Protein AF-A0A836RD27-F1 (afdb_monomer_lite)

Secondary structure (DSSP, 8-state):
----THHHHHHHHHHHHHHHHHHHHHHHHHTSTTSSSSS-EE----GGGGGGSBTTBEETT-------SSTTSSHHHHHHHHHHHH--SS--EEEE-PBPPPPTT--S------B---HHHHHHTT--GGGEEEE--SSHHHHHHHHHHHHHS--

Structure (mmCIF, N/CA/C/O backbone):
data_AF-A0A836RD27-F1
#
_entry.id   AF-A0A836RD27-F1
#
loop_
_atom_site.group_PDB
_atom_site.id
_atom_site.type_symbol
_atom_site.label_atom_id
_atom_site.label_alt_id
_atom_site.label_comp_id
_atom_site.label_asym_id
_atom_site.label_entity_id
_atom_site.label_seq_id
_atom_site.pdbx_PDB_ins_code
_atom_site.Cartn_x
_atom_site.Cartn_y
_atom_site.Cartn_z
_atom_site.occupancy
_atom_site.B_iso_or_equiv
_atom_site.auth_seq_id
_atom_site.auth_comp_id
_atom_site.auth_asym_id
_atom_site.auth_atom_id
_atom_site.pdbx_PDB_model_num
ATOM 1 N N . MET A 1 1 ? -40.207 34.702 -31.997 1.00 40.25 1 MET A N 1
ATOM 2 C CA . MET A 1 1 ? -40.195 34.674 -30.519 1.00 40.25 1 MET A CA 1
ATOM 3 C C . MET A 1 1 ? -39.178 33.613 -30.112 1.00 40.25 1 MET A C 1
ATOM 5 O O . MET A 1 1 ? -39.460 32.433 -30.258 1.00 40.25 1 MET A O 1
ATOM 9 N N . MET A 1 2 ? -37.939 34.019 -29.819 1.00 39.25 2 MET A N 1
ATOM 10 C CA . MET A 1 2 ? -36.807 33.100 -29.624 1.00 39.25 2 MET A CA 1
ATOM 11 C C . MET A 1 2 ? -36.750 32.606 -28.175 1.00 39.25 2 MET A C 1
ATOM 13 O O . MET A 1 2 ? -36.787 33.413 -27.249 1.00 39.25 2 MET A O 1
ATOM 17 N N . ALA A 1 3 ? -36.677 31.286 -27.989 1.00 47.50 3 ALA A N 1
ATOM 18 C CA . ALA A 1 3 ? -36.501 30.654 -26.686 1.00 47.50 3 ALA A CA 1
ATOM 19 C C . ALA A 1 3 ? -35.093 30.948 -26.143 1.00 47.50 3 ALA A C 1
ATOM 21 O O . ALA A 1 3 ? -34.098 30.797 -26.849 1.00 47.50 3 ALA A O 1
ATOM 22 N N . ASN A 1 4 ? -35.026 31.403 -24.893 1.00 40.78 4 ASN A N 1
ATOM 23 C CA . ASN A 1 4 ? -33.815 31.884 -24.238 1.00 40.78 4 ASN A CA 1
ATOM 24 C C . ASN A 1 4 ? -32.916 30.699 -23.794 1.00 40.78 4 ASN A C 1
ATOM 26 O O . ASN A 1 4 ? -33.314 29.949 -22.899 1.00 40.78 4 ASN A O 1
ATOM 30 N N . PRO A 1 5 ? -31.700 30.521 -24.352 1.00 46.66 5 PRO A N 1
ATOM 31 C CA . PRO A 1 5 ? -30.814 29.389 -24.041 1.00 46.66 5 PRO A CA 1
ATOM 32 C C . PRO A 1 5 ? -30.236 29.408 -22.611 1.00 46.66 5 PRO A C 1
ATOM 34 O O . PRO A 1 5 ? -29.607 28.442 -22.178 1.00 46.66 5 PRO A O 1
ATOM 37 N N . LEU A 1 6 ? -30.470 30.475 -21.839 1.00 42.69 6 LEU A N 1
ATOM 38 C CA . LEU A 1 6 ? -29.967 30.621 -20.470 1.00 42.69 6 LEU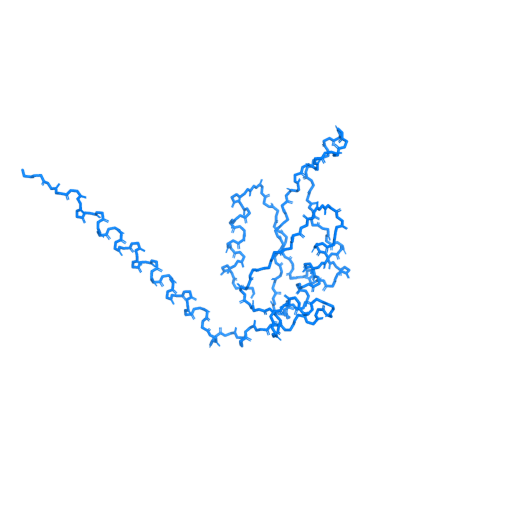 A CA 1
ATOM 39 C C . LEU A 1 6 ? -30.770 29.836 -19.415 1.00 42.69 6 LEU A C 1
ATOM 41 O O . LEU A 1 6 ? -30.236 29.549 -18.344 1.00 42.69 6 LEU A O 1
ATOM 45 N N . GLN A 1 7 ? -32.011 29.424 -19.703 1.00 49.81 7 GLN A N 1
ATOM 46 C CA . GLN A 1 7 ? -32.835 28.673 -18.738 1.00 49.81 7 GLN A CA 1
ATOM 47 C C . GLN A 1 7 ? -32.435 27.190 -18.616 1.00 49.81 7 GLN A C 1
ATOM 49 O O . GLN A 1 7 ? -32.529 26.614 -17.532 1.00 49.81 7 GLN A O 1
ATOM 54 N N . HIS A 1 8 ? -31.904 26.578 -19.681 1.00 45.69 8 HIS A N 1
ATOM 55 C CA . HIS A 1 8 ? -31.506 25.161 -19.675 1.00 45.69 8 HIS A CA 1
ATOM 56 C C . HIS A 1 8 ? -30.206 24.907 -18.884 1.00 45.69 8 HIS A C 1
ATOM 58 O O . HIS A 1 8 ? -30.039 23.865 -18.249 1.00 45.69 8 HIS A O 1
ATOM 64 N N . ASN A 1 9 ? -29.295 25.886 -18.869 1.00 48.94 9 ASN A N 1
ATOM 65 C CA . ASN A 1 9 ? -27.980 25.768 -18.230 1.00 48.94 9 ASN A CA 1
ATOM 66 C C . ASN A 1 9 ? -28.049 25.956 -16.699 1.00 48.94 9 ASN A C 1
ATOM 68 O O . ASN A 1 9 ? -27.294 25.335 -15.949 1.00 48.94 9 ASN A O 1
ATOM 72 N N . ALA A 1 10 ? -29.003 26.767 -16.225 1.00 54.44 10 ALA A N 1
ATOM 73 C CA . ALA A 1 10 ? -29.273 26.955 -14.799 1.00 54.44 10 ALA A CA 1
ATOM 74 C C . ALA A 1 10 ? -29.836 25.679 -14.150 1.00 54.44 10 ALA A C 1
ATOM 76 O O . ALA A 1 10 ? -29.413 25.306 -13.057 1.00 54.44 10 ALA A O 1
ATOM 77 N N . SER A 1 11 ? -30.722 24.965 -14.857 1.00 67.94 11 SER A N 1
ATOM 78 C CA . SER A 1 11 ? -31.264 23.682 -14.394 1.00 67.94 11 SER A CA 1
ATOM 79 C C . SER A 1 11 ? -30.184 22.599 -14.357 1.00 67.94 11 SER A C 1
ATOM 81 O O . SER A 1 11 ? -30.049 21.908 -13.353 1.00 67.94 11 SER A O 1
ATOM 83 N N . HIS A 1 12 ? -29.3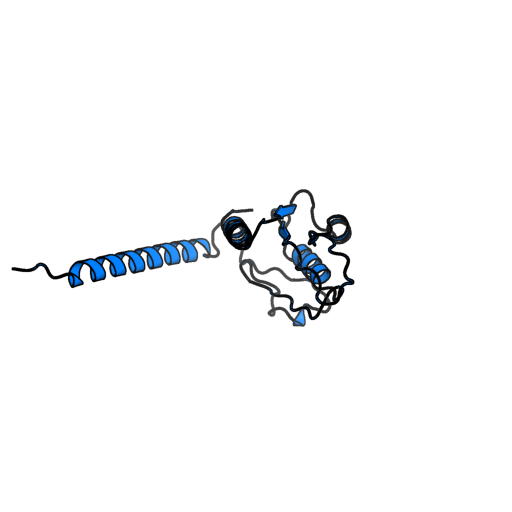43 22.499 -15.393 1.00 65.19 12 HIS A N 1
ATOM 84 C CA . HIS A 1 12 ? -28.273 21.497 -15.449 1.00 65.19 12 HIS A CA 1
ATOM 85 C C . HIS A 1 12 ? -27.208 21.692 -14.355 1.00 65.19 12 HIS A C 1
ATOM 87 O O . HIS A 1 12 ? -26.840 20.735 -13.676 1.00 65.19 12 HIS A O 1
ATOM 93 N N . LYS A 1 13 ? -26.769 22.936 -14.107 1.00 75.25 13 LYS A N 1
ATOM 94 C CA . LYS A 1 13 ? -25.895 23.251 -12.962 1.00 75.25 13 LYS A CA 1
ATOM 95 C C . LYS A 1 13 ? -26.578 22.973 -11.621 1.00 75.25 13 LYS A C 1
ATOM 97 O O . LYS A 1 13 ? -25.929 22.464 -10.712 1.00 75.25 13 LYS A O 1
ATOM 102 N N . GLY A 1 14 ? -27.880 23.248 -11.515 1.00 80.81 14 GLY A N 1
ATOM 103 C CA . GLY A 1 14 ? -28.689 22.898 -10.346 1.00 80.81 14 GLY A CA 1
ATOM 104 C C . GLY A 1 14 ? -28.699 21.393 -10.069 1.00 80.81 14 GLY A C 1
ATOM 105 O O . GLY A 1 14 ? -28.481 20.982 -8.933 1.00 80.81 14 GLY A O 1
ATOM 106 N N . TRP A 1 15 ? -28.847 20.568 -11.110 1.00 70.25 15 TRP A N 1
ATOM 107 C CA . TRP A 1 15 ? -28.792 19.107 -11.003 1.00 70.25 15 TRP A CA 1
ATOM 108 C C . TRP A 1 15 ? -27.402 18.584 -10.634 1.00 70.25 15 TRP A C 1
ATOM 110 O O . TRP A 1 15 ? -27.303 17.693 -9.795 1.00 70.25 15 TRP A O 1
ATOM 120 N N . ILE A 1 16 ? -26.331 19.146 -11.205 1.00 81.81 16 ILE A N 1
ATOM 121 C CA . ILE A 1 16 ? -24.950 18.770 -10.859 1.00 81.81 16 ILE A CA 1
ATOM 122 C C . ILE A 1 16 ? -24.649 19.095 -9.394 1.00 81.81 16 ILE A C 1
ATOM 124 O O . ILE A 1 16 ? -24.077 18.261 -8.690 1.00 81.81 16 ILE A O 1
ATOM 128 N N . ASN A 1 17 ? -25.057 20.272 -8.917 1.00 74.56 17 ASN A N 1
ATOM 129 C CA . ASN A 1 17 ? -24.855 20.670 -7.527 1.00 74.56 17 ASN A CA 1
ATOM 130 C C . ASN A 1 17 ? -25.671 19.790 -6.580 1.00 74.56 17 ASN A C 1
ATOM 132 O O . ASN A 1 17 ? -25.116 19.261 -5.623 1.00 74.56 17 ASN A O 1
ATOM 136 N N . LEU A 1 18 ? -26.942 19.538 -6.904 1.00 80.25 18 LEU A N 1
ATOM 137 C CA . LEU A 1 18 ? -27.807 18.655 -6.125 1.00 80.25 18 LEU A CA 1
ATOM 138 C C . LEU A 1 18 ? -27.250 17.227 -6.052 1.00 80.25 18 LEU A C 1
ATOM 140 O O . LEU A 1 18 ? -27.254 16.604 -4.991 1.00 80.25 18 LEU A O 1
ATOM 144 N N . LEU A 1 19 ? -26.754 16.690 -7.169 1.00 70.31 19 LEU A N 1
ATOM 145 C CA . LEU A 1 19 ? -26.157 15.358 -7.198 1.00 70.31 19 LEU A CA 1
ATOM 146 C C . LEU A 1 19 ? -24.836 15.326 -6.421 1.00 70.31 19 LEU A C 1
ATOM 148 O O . LEU A 1 19 ? -24.620 14.400 -5.646 1.00 70.31 19 LEU A O 1
ATOM 152 N N . SER A 1 20 ? -23.994 16.352 -6.563 1.00 67.88 20 SER A N 1
ATOM 153 C CA . SER A 1 20 ? -22.747 16.488 -5.799 1.00 67.88 20 SER A CA 1
ATOM 154 C C . SER A 1 20 ? -23.013 16.587 -4.296 1.00 67.88 20 SER A C 1
ATOM 156 O O . SER A 1 20 ? -22.314 15.965 -3.502 1.00 67.88 20 SER A O 1
ATOM 158 N N . GLU A 1 21 ? -24.053 17.314 -3.887 1.00 74.19 21 GLU A N 1
ATOM 159 C CA . GLU A 1 21 ? -24.491 17.401 -2.493 1.00 74.19 21 GLU A CA 1
ATOM 160 C C . GLU A 1 21 ? -25.026 16.065 -1.976 1.00 74.19 21 GLU A C 1
ATOM 162 O O . GLU A 1 21 ? -24.693 15.671 -0.857 1.00 74.19 21 GLU A O 1
ATOM 167 N N . ARG A 1 22 ? -25.792 15.326 -2.792 1.00 69.75 22 ARG A N 1
ATOM 168 C CA . ARG A 1 22 ? -26.262 13.975 -2.447 1.00 69.75 22 ARG A CA 1
ATOM 169 C C . ARG A 1 22 ? -25.110 12.982 -2.325 1.00 69.75 22 ARG A C 1
ATOM 171 O O . ARG A 1 22 ? -25.098 12.221 -1.363 1.00 69.75 22 ARG A O 1
ATOM 178 N N . ILE A 1 23 ? -24.135 13.016 -3.233 1.00 72.06 23 ILE A N 1
ATOM 179 C CA . ILE A 1 23 ? -22.926 12.181 -3.165 1.00 72.06 23 ILE A CA 1
ATOM 180 C C . ILE A 1 23 ? -22.142 12.514 -1.894 1.00 72.06 23 ILE A C 1
ATOM 182 O O . ILE A 1 23 ? -21.909 11.625 -1.085 1.00 72.06 23 ILE A O 1
ATOM 186 N N . ARG A 1 24 ? -21.865 13.796 -1.623 1.00 62.84 24 ARG A N 1
ATOM 187 C CA . ARG A 1 24 ? -21.186 14.232 -0.389 1.00 62.84 24 ARG A CA 1
ATOM 188 C C . ARG A 1 24 ? -21.961 13.886 0.882 1.00 62.84 24 ARG A C 1
ATOM 190 O O . ARG A 1 24 ? -21.366 13.689 1.938 1.00 62.84 24 ARG A O 1
ATOM 197 N N . ALA A 1 25 ? -23.293 13.874 0.843 1.00 64.12 25 ALA A N 1
ATOM 198 C CA . ALA A 1 25 ? -24.115 13.445 1.972 1.00 64.12 25 ALA A CA 1
ATOM 199 C C . ALA A 1 25 ? -24.005 11.931 2.206 1.00 64.12 25 ALA A C 1
ATOM 201 O O . ALA A 1 25 ? -23.894 11.505 3.354 1.00 64.12 25 ALA A O 1
ATOM 202 N N . VAL A 1 26 ? -23.976 11.132 1.136 1.00 61.25 26 VAL A N 1
ATOM 203 C CA . VAL A 1 26 ? -23.738 9.683 1.204 1.00 61.25 26 VAL A CA 1
ATOM 204 C C . VAL A 1 26 ? -22.319 9.391 1.694 1.00 61.25 26 VAL A C 1
ATOM 206 O O . VAL A 1 26 ? -22.169 8.614 2.628 1.00 61.25 26 VAL A O 1
ATOM 209 N N . GLU A 1 27 ? -21.301 10.073 1.168 1.00 60.88 27 GLU A N 1
ATOM 210 C CA . GLU A 1 27 ? -19.903 9.943 1.602 1.00 60.88 27 GLU A CA 1
ATOM 211 C C . GLU A 1 27 ? -19.725 10.316 3.079 1.00 60.88 27 GLU A C 1
ATOM 213 O O . GLU A 1 27 ? -19.075 9.588 3.819 1.00 60.88 27 GLU A O 1
ATOM 218 N N . ARG A 1 28 ? -20.346 11.405 3.557 1.00 59.62 28 ARG A N 1
ATOM 219 C CA . ARG A 1 28 ? -20.329 11.775 4.988 1.00 59.62 28 ARG A CA 1
ATOM 220 C C . ARG A 1 28 ? -21.050 10.759 5.872 1.00 59.62 28 ARG A C 1
ATOM 222 O O .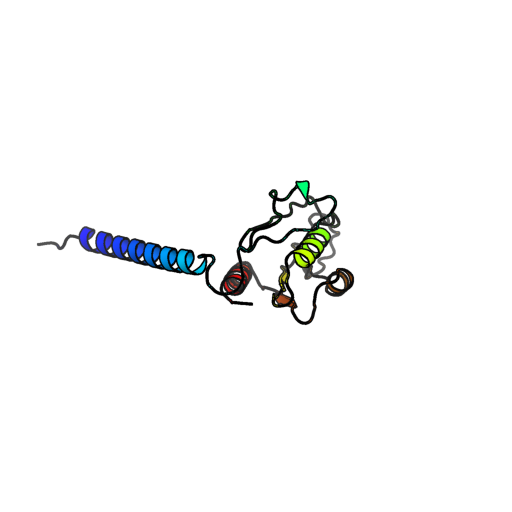 ARG A 1 28 ? -20.632 10.523 7.002 1.00 59.62 28 ARG A O 1
ATOM 229 N N . LYS A 1 29 ? -22.129 10.157 5.368 1.00 48.38 29 LYS A N 1
ATOM 230 C CA . LYS A 1 29 ? -22.865 9.103 6.075 1.00 48.38 29 LYS A CA 1
ATOM 231 C C . LYS A 1 29 ? -22.072 7.792 6.114 1.00 48.38 29 LYS A C 1
ATOM 233 O O . LYS A 1 29 ? -22.097 7.118 7.132 1.00 48.38 29 LYS A O 1
ATOM 238 N N . MET A 1 30 ? -21.327 7.477 5.054 1.00 47.81 30 MET A N 1
ATOM 239 C CA . MET A 1 30 ? -20.370 6.364 5.013 1.00 47.81 30 MET A CA 1
ATOM 240 C C . MET A 1 30 ? -19.138 6.622 5.893 1.00 47.81 30 MET A C 1
ATOM 242 O O . MET A 1 30 ? -18.614 5.690 6.482 1.00 47.81 30 MET A O 1
ATOM 246 N N . ARG A 1 31 ? -18.719 7.886 6.048 1.00 48.94 31 ARG A N 1
ATOM 247 C CA . ARG A 1 31 ? -17.679 8.330 6.998 1.00 48.94 31 ARG A CA 1
ATOM 248 C C . ARG A 1 31 ? -18.189 8.516 8.435 1.00 48.94 31 ARG A C 1
ATOM 250 O O . ARG A 1 31 ? -17.429 8.961 9.290 1.00 48.94 31 ARG A O 1
ATOM 257 N N . SER A 1 32 ? -19.466 8.245 8.723 1.00 39.72 32 SER A N 1
ATOM 258 C CA . SER A 1 32 ? -19.974 8.353 10.094 1.00 39.72 32 SER A CA 1
ATOM 259 C C . SER A 1 32 ? -19.408 7.205 10.948 1.00 39.72 32 SER A C 1
ATOM 261 O O . SER A 1 32 ? -19.426 6.072 10.471 1.00 39.72 32 SER A O 1
ATOM 263 N N . PRO A 1 33 ? -18.972 7.435 12.206 1.00 41.34 33 PRO A N 1
ATOM 264 C CA . PRO A 1 33 ? -18.231 6.453 13.025 1.00 41.34 33 PRO A CA 1
ATOM 265 C C . PRO A 1 33 ? -19.055 5.247 13.531 1.00 41.34 33 PRO A C 1
ATOM 267 O O . PRO A 1 33 ? -18.760 4.688 14.584 1.00 41.34 33 PRO A O 1
ATOM 270 N N . GLY A 1 34 ? -20.145 4.883 12.851 1.00 38.81 34 GLY A N 1
ATOM 271 C CA . GLY A 1 34 ? -21.255 4.129 13.434 1.00 38.81 34 GLY A CA 1
ATOM 272 C C . GLY A 1 34 ? -21.618 2.796 12.785 1.00 38.81 34 GLY A C 1
ATOM 273 O O . GLY A 1 34 ? -22.552 2.160 13.264 1.00 38.81 34 GLY A O 1
ATOM 274 N N . SER A 1 35 ? -20.943 2.330 11.733 1.00 38.47 35 SER A N 1
ATOM 275 C CA . SER A 1 35 ? -21.242 0.999 11.187 1.00 38.47 35 SER A CA 1
ATOM 276 C C . SER A 1 35 ? -19.999 0.325 10.619 1.00 38.47 35 SER A C 1
ATOM 278 O O . SER A 1 35 ? -19.523 0.709 9.558 1.00 38.47 35 SER A O 1
ATOM 280 N N . ILE A 1 36 ? -19.569 -0.719 11.339 1.00 41.53 36 ILE A N 1
ATOM 281 C CA . ILE A 1 36 ? -18.442 -1.631 11.085 1.00 41.53 36 ILE A CA 1
ATOM 282 C C . ILE A 1 36 ? -17.065 -1.022 11.441 1.00 41.53 36 ILE A C 1
ATOM 284 O O . ILE A 1 36 ? -16.279 -0.671 10.575 1.00 41.53 36 ILE A O 1
ATOM 288 N N . GLY A 1 37 ? -16.786 -0.934 12.756 1.00 39.12 37 GLY A N 1
ATOM 289 C CA . GLY A 1 37 ? -15.418 -0.964 13.309 1.00 39.12 37 GLY A CA 1
ATOM 290 C C . GLY A 1 37 ? -14.769 0.340 13.815 1.00 39.12 37 GLY A C 1
ATOM 291 O O . GLY A 1 37 ? -13.736 0.695 13.282 1.00 39.12 37 GLY A O 1
ATOM 292 N N . HIS A 1 38 ? -15.301 0.961 14.889 1.00 40.62 38 HIS A N 1
ATOM 293 C CA . HIS A 1 38 ? -14.658 1.930 15.829 1.00 40.62 38 HIS A CA 1
ATOM 294 C C . HIS A 1 38 ? -13.921 3.184 15.260 1.00 40.62 38 HIS A C 1
ATOM 296 O O . HIS A 1 38 ? -13.594 3.239 14.083 1.00 40.62 38 HIS A O 1
ATOM 302 N N . PRO A 1 39 ? -13.680 4.261 16.054 1.00 44.84 39 PRO A N 1
ATOM 303 C CA . PRO A 1 39 ? -12.981 5.452 15.558 1.00 44.84 39 PRO A CA 1
ATOM 304 C C . PRO A 1 39 ? -11.561 5.041 15.153 1.00 44.84 39 PRO A C 1
ATOM 306 O O . PRO A 1 39 ? -10.759 4.665 16.007 1.00 44.84 39 PRO A O 1
ATOM 309 N N . GLY A 1 40 ? -11.324 5.025 13.838 1.00 52.81 40 GLY A N 1
ATOM 310 C CA . GLY A 1 40 ? -10.272 4.283 13.134 1.00 52.81 40 GLY A CA 1
ATOM 311 C C . GLY A 1 40 ? -8.895 4.904 13.248 1.00 52.81 40 GLY A C 1
ATOM 312 O O . GLY A 1 40 ? -8.236 5.159 12.243 1.00 52.81 40 GLY A O 1
ATOM 313 N N . TRP A 1 41 ? -8.489 5.178 14.476 1.00 54.44 41 TRP A N 1
ATOM 314 C CA . TRP A 1 41 ? -7.161 5.627 14.770 1.00 54.44 41 TRP A CA 1
ATOM 315 C C . TRP A 1 41 ? -6.273 4.425 15.106 1.00 54.44 41 TRP A C 1
ATOM 317 O O . TRP A 1 41 ? -6.543 3.694 16.062 1.00 54.44 41 TRP A O 1
ATOM 327 N N . ARG A 1 42 ? -5.218 4.207 14.316 1.00 59.88 42 ARG A N 1
ATOM 328 C CA . ARG A 1 42 ? -4.253 3.127 14.550 1.00 59.88 42 ARG A CA 1
ATOM 329 C C . ARG A 1 42 ? -2.970 3.715 15.140 1.00 59.88 42 ARG A C 1
ATOM 331 O O . ARG A 1 42 ? -2.387 4.598 14.500 1.00 59.88 42 ARG A O 1
ATOM 338 N N . PRO A 1 43 ? -2.532 3.259 16.331 1.00 56.56 43 PRO A N 1
ATOM 339 C CA . PRO A 1 43 ? -1.188 3.551 16.807 1.00 56.56 43 PRO A CA 1
ATOM 340 C C . PRO A 1 43 ? -0.226 3.070 15.731 1.00 56.56 43 PRO A C 1
ATOM 342 O O . PRO A 1 43 ? -0.327 1.930 15.276 1.00 56.56 43 PRO A O 1
ATOM 345 N N . SER A 1 44 ? 0.666 3.939 15.273 1.00 55.31 44 SER A N 1
ATOM 346 C CA . SER A 1 44 ? 1.632 3.512 14.272 1.00 55.31 44 SER A CA 1
ATOM 347 C C . SER A 1 44 ? 2.679 2.583 14.891 1.00 55.31 44 SER A C 1
ATOM 349 O O . SER A 1 44 ? 3.369 1.912 14.138 1.00 55.31 44 SER A O 1
ATOM 351 N N . GLU A 1 45 ? 2.789 2.505 16.229 1.00 59.75 45 GLU A N 1
ATOM 352 C CA . GLU A 1 45 ? 3.823 1.757 16.977 1.00 59.75 45 GLU A CA 1
ATOM 353 C C . GLU A 1 45 ? 5.200 1.854 16.301 1.00 59.75 45 GLU A C 1
ATOM 355 O O . GLU A 1 45 ? 6.012 0.927 16.296 1.00 59.75 45 GLU A O 1
ATOM 360 N N . PHE A 1 46 ? 5.470 3.007 15.686 1.00 63.44 46 PHE A N 1
ATOM 361 C CA . PHE A 1 46 ? 6.491 3.140 14.656 1.00 63.44 46 PHE A CA 1
ATOM 362 C C . PHE A 1 46 ? 7.821 3.561 15.246 1.00 63.44 46 PHE A C 1
ATOM 364 O O . PHE A 1 46 ? 8.567 4.320 14.628 1.00 63.44 46 PHE A O 1
ATOM 371 N N . GLY A 1 47 ? 8.084 3.110 16.475 1.00 66.44 47 GLY A N 1
ATOM 372 C CA . GLY A 1 47 ? 9.200 3.504 17.325 1.00 66.44 47 GLY A CA 1
ATOM 373 C C . GLY A 1 47 ? 9.710 4.926 17.026 1.00 66.44 47 GLY A C 1
ATOM 374 O O . GLY A 1 47 ? 9.042 5.892 17.391 1.00 66.44 47 GLY A O 1
ATOM 375 N N . PRO A 1 48 ? 10.858 5.088 16.338 1.00 65.25 48 PRO A N 1
ATOM 376 C CA . PRO A 1 48 ? 11.465 6.397 16.077 1.00 65.25 48 PRO A CA 1
ATOM 377 C C . PRO A 1 48 ? 10.631 7.392 15.251 1.00 65.25 48 PRO A C 1
ATOM 379 O O . PRO A 1 48 ? 10.926 8.584 15.304 1.00 65.25 48 PRO A O 1
ATOM 382 N N . LEU A 1 49 ? 9.646 6.940 14.465 1.00 68.12 49 LEU A N 1
ATOM 383 C CA . LEU A 1 49 ? 8.829 7.811 13.604 1.00 68.12 49 LEU A CA 1
ATOM 384 C C . LEU A 1 49 ? 7.467 8.156 14.206 1.00 68.12 49 LEU A C 1
ATOM 386 O O . LEU A 1 49 ? 6.745 8.951 13.614 1.00 68.12 49 LEU A O 1
ATOM 390 N N . GLU A 1 50 ? 7.133 7.629 15.387 1.00 68.88 50 GLU A N 1
ATOM 391 C CA . GLU A 1 50 ? 5.916 8.005 16.118 1.00 68.88 50 GLU A CA 1
ATOM 392 C C . GLU A 1 50 ? 5.753 9.536 16.265 1.00 68.88 50 GLU A C 1
ATOM 394 O O . GLU A 1 50 ? 4.647 10.030 16.056 1.00 68.88 50 GLU A O 1
ATOM 399 N N . PRO A 1 51 ? 6.823 10.334 16.501 1.00 72.50 51 PRO A N 1
ATOM 400 C CA . PRO A 1 51 ? 6.706 11.794 16.573 1.00 72.50 51 PRO A CA 1
ATOM 401 C C . PRO A 1 51 ? 6.319 12.484 15.256 1.00 72.50 51 PRO A C 1
ATOM 403 O O . PRO A 1 51 ? 6.000 13.672 15.274 1.00 72.50 51 PRO A O 1
ATOM 406 N N . LEU A 1 52 ? 6.403 11.790 14.114 1.00 71.88 52 LEU A N 1
ATOM 407 C CA . LEU A 1 52 ? 6.034 12.331 12.801 1.00 71.88 52 LEU A CA 1
ATOM 408 C C . LEU A 1 52 ? 4.538 12.186 12.506 1.00 71.88 52 LEU A C 1
ATOM 410 O O . LEU A 1 52 ? 4.029 12.827 11.586 1.00 71.88 52 LEU A O 1
ATOM 414 N N . PHE A 1 53 ? 3.839 11.354 13.274 1.00 72.69 53 PHE A N 1
ATOM 415 C CA . PHE A 1 53 ? 2.406 11.154 13.149 1.00 72.69 53 PHE A CA 1
ATOM 416 C C . PHE A 1 53 ? 1.653 12.044 14.144 1.00 72.69 53 PHE A C 1
ATOM 418 O O . PHE A 1 53 ? 2.218 12.566 15.107 1.00 72.69 53 PHE A O 1
ATOM 425 N N . ALA A 1 54 ? 0.361 12.280 13.898 1.00 68.75 54 ALA A N 1
ATOM 426 C CA . ALA A 1 54 ? -0.442 13.033 14.860 1.00 68.75 54 ALA A CA 1
ATOM 427 C C . ALA A 1 54 ? -0.538 12.252 16.187 1.00 68.75 54 ALA A C 1
ATOM 429 O O . ALA A 1 54 ? -0.317 11.046 16.181 1.00 68.75 54 ALA A O 1
ATOM 430 N N . PRO A 1 55 ? -0.886 12.891 17.322 1.00 64.94 55 PRO A N 1
ATOM 431 C CA . PRO A 1 55 ? -0.685 12.326 18.664 1.00 64.94 55 PRO A CA 1
ATOM 432 C C . PRO A 1 55 ? -1.280 10.946 18.927 1.00 64.94 55 PRO A C 1
ATOM 434 O O . PRO A 1 55 ? -0.880 10.288 19.879 1.00 64.94 55 PRO A O 1
ATOM 437 N N . ASN A 1 56 ? -2.241 10.514 18.119 1.00 64.69 56 ASN A N 1
ATOM 438 C CA . ASN A 1 56 ? -2.811 9.199 18.289 1.00 64.69 56 ASN A CA 1
ATOM 439 C C . ASN A 1 56 ? -2.082 8.130 17.399 1.00 64.69 56 ASN A C 1
ATOM 441 O O . ASN A 1 56 ? -2.318 6.945 17.629 1.00 64.69 56 ASN A O 1
ATOM 445 N N . GLY A 1 57 ? -1.313 8.475 16.325 1.00 72.75 57 GLY A N 1
ATOM 446 C CA . GLY A 1 57 ? -0.939 7.662 15.108 1.00 72.75 57 GLY A CA 1
ATOM 447 C C . GLY A 1 57 ? -1.509 8.079 13.694 1.00 72.75 57 GLY A C 1
ATOM 448 O O . GLY A 1 57 ? -1.355 9.224 13.259 1.00 72.75 57 GLY A O 1
ATOM 449 N N . LEU A 1 58 ? -2.170 7.176 12.944 1.00 77.19 58 LEU A N 1
ATOM 450 C CA . LEU A 1 58 ? -2.820 7.477 11.641 1.00 77.19 58 LEU A 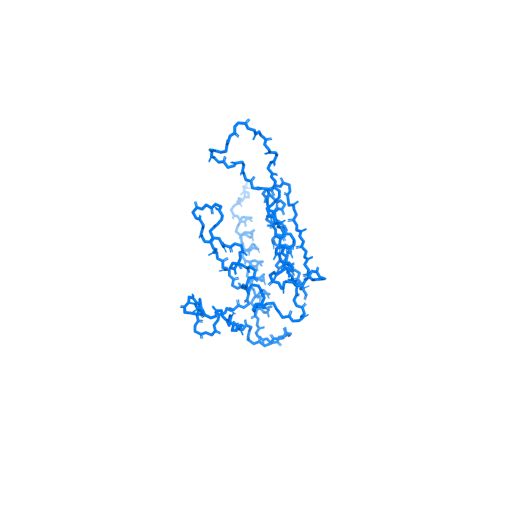CA 1
ATOM 451 C C . LEU A 1 58 ? -4.332 7.189 11.625 1.00 77.19 58 LEU A C 1
ATOM 453 O O . LEU A 1 58 ? -4.778 6.142 12.096 1.00 77.19 58 LEU A O 1
ATOM 457 N N . GLU A 1 59 ? -5.116 8.086 11.012 1.00 74.88 59 GLU A N 1
ATOM 458 C CA . GLU A 1 59 ? -6.561 7.901 10.801 1.00 74.88 59 GLU A CA 1
ATOM 459 C C . GLU A 1 59 ? -6.844 7.124 9.507 1.00 74.88 59 GLU A C 1
ATOM 461 O O . GLU A 1 59 ? -6.278 7.427 8.449 1.00 74.88 59 GLU A O 1
ATOM 466 N N . ALA A 1 60 ? -7.772 6.167 9.560 1.00 77.38 60 ALA A N 1
ATOM 467 C CA . ALA A 1 60 ? -8.301 5.505 8.372 1.00 77.38 60 ALA A CA 1
ATOM 468 C C . ALA A 1 60 ? -8.822 6.531 7.343 1.00 77.38 60 ALA A C 1
ATOM 470 O O . ALA A 1 60 ? -9.577 7.445 7.667 1.00 77.38 60 ALA A O 1
ATOM 471 N N . GLY A 1 61 ? -8.420 6.374 6.079 1.00 78.38 61 GLY A N 1
ATOM 472 C CA . GLY A 1 61 ? -8.742 7.326 5.011 1.00 78.38 61 GLY A CA 1
ATOM 473 C C . GLY A 1 61 ? -7.775 8.511 4.882 1.00 78.38 61 GLY A C 1
ATOM 474 O O . GLY A 1 61 ? -8.001 9.378 4.035 1.00 78.38 61 GLY A O 1
ATOM 475 N N . SER A 1 62 ? -6.695 8.544 5.669 1.00 81.75 62 SER A N 1
ATOM 476 C CA . SER A 1 62 ? -5.583 9.482 5.472 1.00 81.75 62 SER A CA 1
ATOM 477 C C . SER A 1 62 ? -4.765 9.149 4.221 1.00 81.75 62 SER A C 1
ATOM 479 O O . SER A 1 62 ? -4.666 7.992 3.812 1.00 81.75 62 SER A O 1
ATOM 481 N N . LEU A 1 63 ? -4.129 10.171 3.645 1.00 86.69 63 LEU A N 1
ATOM 482 C CA . LEU A 1 63 ? -3.125 10.027 2.592 1.00 86.69 63 LEU A CA 1
ATOM 483 C C . LEU A 1 63 ? -1.744 10.339 3.175 1.00 86.69 63 LEU A C 1
ATOM 485 O O . LEU A 1 63 ? -1.545 11.418 3.731 1.00 86.69 63 LEU A O 1
ATOM 489 N N . VAL A 1 64 ? -0.802 9.410 3.020 1.00 85.19 64 VAL A N 1
ATOM 490 C CA . VAL A 1 64 ? 0.602 9.576 3.422 1.00 85.19 64 VAL A CA 1
ATOM 491 C C . VAL A 1 64 ? 1.471 9.543 2.171 1.00 85.19 64 VAL A C 1
ATOM 493 O O . VAL A 1 64 ? 1.336 8.639 1.346 1.00 85.19 64 VAL A O 1
ATOM 496 N N . GLU A 1 65 ? 2.361 10.522 2.035 1.00 87.56 65 GLU A N 1
ATOM 497 C CA . GLU A 1 65 ? 3.321 10.614 0.936 1.00 87.56 65 GLU A CA 1
ATOM 498 C C . GLU A 1 65 ? 4.750 10.532 1.483 1.00 87.56 65 GLU A C 1
ATOM 500 O O . GLU A 1 65 ? 5.128 11.293 2.374 1.00 87.56 65 GLU A O 1
ATOM 505 N N . TRP A 1 66 ? 5.547 9.611 0.936 1.00 85.94 66 TRP A N 1
ATOM 506 C CA . TRP A 1 66 ? 6.977 9.497 1.223 1.00 85.94 66 TRP A CA 1
ATOM 507 C C . TRP A 1 66 ? 7.770 10.161 0.100 1.00 85.94 66 TRP A C 1
ATOM 509 O O . TRP A 1 66 ? 7.750 9.693 -1.039 1.00 85.94 66 TRP A O 1
ATOM 519 N N . LEU A 1 67 ? 8.467 11.252 0.419 1.00 84.88 67 LEU A N 1
ATOM 520 C CA . LEU A 1 67 ? 9.324 11.956 -0.532 1.00 84.88 67 LEU A CA 1
ATOM 521 C C . LEU A 1 67 ? 10.723 11.335 -0.537 1.00 84.88 67 LEU A C 1
ATOM 523 O O . LEU A 1 67 ? 11.326 11.129 0.512 1.00 84.88 67 LEU A O 1
ATOM 527 N N . SER A 1 68 ? 11.214 11.054 -1.740 1.00 80.94 68 SER A N 1
ATOM 528 C CA . SER A 1 68 ? 12.466 10.352 -2.012 1.00 80.94 68 SER A CA 1
ATOM 529 C C . SER A 1 68 ? 13.324 11.167 -2.973 1.00 80.94 68 SER A C 1
ATOM 531 O O . SER A 1 68 ? 12.821 11.643 -3.992 1.00 80.94 68 SER A O 1
ATOM 533 N N . GLU A 1 69 ? 14.621 11.300 -2.691 1.00 76.75 69 GLU A N 1
ATOM 534 C CA . GLU A 1 69 ? 15.575 11.948 -3.604 1.00 76.75 69 GLU A CA 1
ATOM 535 C C . GLU A 1 69 ? 16.166 10.975 -4.643 1.00 76.75 69 GLU A C 1
ATOM 537 O O . GLU A 1 69 ? 16.779 11.402 -5.624 1.00 76.75 69 GLU A O 1
ATOM 542 N N . GLY A 1 70 ? 15.981 9.660 -4.471 1.00 69.00 70 GLY A N 1
ATOM 543 C CA . GLY A 1 70 ? 16.560 8.657 -5.359 1.00 69.00 70 GLY A CA 1
ATOM 544 C C . GLY A 1 70 ? 16.370 7.213 -4.896 1.00 69.00 70 GLY A C 1
ATOM 545 O O . GLY A 1 70 ? 15.829 6.923 -3.836 1.00 69.00 70 GLY A O 1
ATOM 546 N N . GLY A 1 71 ? 16.832 6.265 -5.716 1.00 73.25 71 GLY A N 1
ATOM 547 C CA . GLY A 1 71 ? 16.708 4.842 -5.399 1.00 73.25 71 GLY A CA 1
ATOM 548 C C . GLY A 1 71 ? 17.595 4.417 -4.224 1.00 73.25 71 GLY A C 1
ATOM 549 O O . GLY A 1 71 ? 18.779 4.740 -4.205 1.00 73.25 71 GLY A O 1
ATOM 550 N N . GLY A 1 72 ? 17.044 3.612 -3.311 1.00 75.44 72 GLY A N 1
ATOM 551 C CA . GLY A 1 72 ? 17.787 3.034 -2.181 1.00 75.44 72 GLY A CA 1
ATOM 552 C C . GLY A 1 72 ? 17.716 3.836 -0.878 1.00 75.44 72 GLY A C 1
ATOM 553 O O . GLY A 1 72 ? 18.477 3.561 0.040 1.00 75.44 72 GLY A O 1
ATOM 554 N N . ASP A 1 73 ? 16.799 4.792 -0.780 1.00 80.31 73 ASP A N 1
ATOM 555 C CA . ASP A 1 73 ? 16.585 5.659 0.386 1.00 80.31 73 ASP A CA 1
ATOM 556 C C . ASP A 1 73 ? 15.705 5.048 1.495 1.00 80.31 73 ASP A C 1
ATOM 558 O O . ASP A 1 73 ? 15.539 5.630 2.563 1.00 80.31 73 ASP A O 1
ATOM 562 N N . GLY A 1 74 ? 15.130 3.869 1.249 1.00 82.50 74 GLY A N 1
ATOM 563 C CA . GLY A 1 74 ? 14.297 3.157 2.214 1.00 82.50 74 GLY A CA 1
ATOM 564 C C . GLY A 1 74 ? 12.825 3.574 2.240 1.00 82.50 74 GLY A C 1
ATOM 565 O O . GLY A 1 74 ? 12.095 3.044 3.076 1.00 82.50 74 GLY A O 1
ATOM 566 N N . ALA A 1 75 ? 12.344 4.422 1.320 1.00 85.00 75 ALA A N 1
ATOM 567 C CA . ALA A 1 75 ? 10.937 4.844 1.288 1.00 85.00 75 ALA A CA 1
ATOM 568 C C . ALA A 1 75 ? 9.959 3.652 1.233 1.00 85.00 75 ALA A C 1
ATOM 570 O O . ALA A 1 75 ? 8.980 3.598 1.975 1.00 85.00 75 ALA A O 1
ATOM 571 N N . MET A 1 76 ? 10.268 2.635 0.421 1.00 82.00 76 MET A N 1
ATOM 572 C CA . MET A 1 76 ? 9.472 1.401 0.357 1.00 82.00 76 MET A CA 1
ATOM 573 C C . MET A 1 76 ? 9.530 0.580 1.649 1.00 82.00 76 MET A C 1
ATOM 575 O O . MET A 1 76 ? 8.528 -0.008 2.048 1.00 82.00 76 MET A O 1
ATOM 579 N N . THR A 1 77 ? 10.680 0.552 2.325 1.00 84.19 77 THR A N 1
ATOM 580 C CA . THR A 1 77 ? 10.820 -0.117 3.626 1.00 84.19 77 THR A CA 1
ATOM 581 C C . THR A 1 77 ? 9.934 0.558 4.668 1.00 84.19 77 THR A C 1
ATOM 583 O O . THR A 1 77 ? 9.216 -0.128 5.392 1.00 84.19 77 THR A O 1
ATOM 586 N N . LEU A 1 78 ? 9.932 1.895 4.704 1.00 85.00 78 LEU A N 1
ATOM 587 C CA . LEU A 1 78 ? 9.053 2.674 5.576 1.00 85.00 78 LEU A CA 1
ATOM 588 C C . LEU A 1 78 ? 7.579 2.440 5.246 1.00 85.00 78 LEU A C 1
ATOM 590 O O . LEU A 1 78 ? 6.786 2.221 6.155 1.00 85.00 78 LEU A O 1
ATOM 594 N N . ALA A 1 79 ? 7.217 2.402 3.962 1.00 85.19 79 ALA A N 1
ATOM 595 C CA . ALA A 1 79 ? 5.856 2.094 3.540 1.00 85.19 79 ALA A CA 1
ATOM 596 C C . ALA A 1 79 ? 5.405 0.701 4.012 1.00 85.19 79 ALA A C 1
ATOM 598 O O . ALA A 1 79 ? 4.311 0.570 4.555 1.00 85.19 79 ALA A O 1
ATOM 599 N N . PHE A 1 80 ? 6.240 -0.334 3.867 1.00 83.44 80 PHE A N 1
ATOM 600 C CA . PHE A 1 80 ? 5.900 -1.682 4.333 1.00 83.44 80 PHE A CA 1
ATOM 601 C C . PHE A 1 80 ? 5.769 -1.763 5.839 1.00 83.44 80 PHE A C 1
ATOM 603 O O . PHE A 1 80 ? 4.799 -2.336 6.326 1.00 83.44 80 PHE A O 1
ATOM 610 N N . LEU A 1 81 ? 6.716 -1.180 6.571 1.00 80.88 81 LEU A N 1
ATOM 611 C CA . LEU A 1 81 ? 6.612 -1.106 8.016 1.00 80.88 81 LEU A CA 1
ATOM 612 C C . LEU A 1 81 ? 5.292 -0.412 8.394 1.00 80.88 81 LEU A C 1
ATOM 614 O O . LEU A 1 81 ? 4.567 -0.951 9.224 1.00 80.88 81 LEU A O 1
ATOM 618 N N . LEU A 1 82 ? 4.931 0.710 7.746 1.00 81.31 82 LEU A N 1
ATOM 619 C CA . LEU A 1 82 ? 3.716 1.479 8.061 1.00 81.31 82 LEU A CA 1
ATOM 620 C C . LEU A 1 82 ? 2.472 0.636 7.876 1.00 81.31 82 LEU A C 1
ATOM 622 O O . LEU A 1 82 ? 1.633 0.565 8.770 1.00 81.31 82 LEU A O 1
ATOM 626 N N . VAL A 1 83 ? 2.400 -0.050 6.739 1.00 84.12 83 VAL A N 1
ATOM 627 C CA . VAL A 1 83 ? 1.307 -0.962 6.433 1.00 84.12 83 VAL A CA 1
ATOM 628 C C . VAL A 1 83 ? 1.163 -2.035 7.506 1.00 84.12 83 VAL A C 1
ATOM 630 O O . VAL A 1 83 ? 0.041 -2.284 7.920 1.00 84.12 83 VAL A O 1
ATOM 633 N N . ARG A 1 84 ? 2.244 -2.638 8.016 1.00 80.44 84 ARG A N 1
ATOM 634 C CA . ARG A 1 84 ? 2.126 -3.657 9.079 1.00 80.44 84 ARG A CA 1
ATOM 635 C C . ARG A 1 84 ? 1.452 -3.138 10.340 1.00 80.44 84 ARG A C 1
ATOM 637 O O . ARG A 1 84 ? 0.770 -3.907 11.002 1.00 80.44 84 ARG A O 1
ATOM 644 N N . CYS A 1 85 ? 1.690 -1.879 10.691 1.00 77.19 85 CYS A N 1
ATOM 645 C CA . CYS A 1 85 ? 1.146 -1.297 11.911 1.00 77.19 85 CYS A CA 1
ATOM 646 C C . CYS A 1 85 ? -0.326 -0.903 11.754 1.00 77.19 85 CYS A C 1
ATOM 648 O O . CYS A 1 85 ? -1.087 -0.951 12.716 1.00 77.19 85 CYS A O 1
ATOM 650 N N . VAL A 1 86 ? -0.742 -0.520 10.541 1.00 78.31 86 VAL A N 1
ATOM 651 C CA . VAL A 1 86 ? -2.115 -0.052 10.288 1.00 78.31 86 VAL A CA 1
ATOM 652 C C . VAL A 1 86 ? -3.043 -1.122 9.709 1.00 78.31 86 VAL A C 1
ATOM 654 O O . VAL A 1 86 ? -4.261 -0.979 9.817 1.00 78.31 86 VAL A O 1
ATOM 657 N N . LEU A 1 87 ? -2.496 -2.177 9.098 1.00 81.38 87 LEU A N 1
ATOM 658 C CA . LEU A 1 87 ? -3.257 -3.283 8.524 1.00 81.38 87 LEU A CA 1
ATOM 659 C C . LEU A 1 87 ? -3.711 -4.227 9.639 1.00 81.38 87 LEU A C 1
ATOM 661 O O . LEU A 1 87 ? -2.897 -4.886 10.282 1.00 81.38 87 LEU A O 1
ATOM 665 N N . ASP A 1 88 ? -5.020 -4.305 9.854 1.00 77.06 88 ASP A N 1
ATOM 666 C CA . ASP A 1 88 ? -5.599 -5.249 10.806 1.00 77.06 88 ASP A CA 1
ATOM 667 C C . ASP A 1 88 ? -5.738 -6.670 10.225 1.00 77.06 88 ASP A C 1
ATOM 669 O O . ASP A 1 88 ? -5.349 -6.962 9.091 1.00 77.06 88 ASP A O 1
ATOM 673 N N . GLU A 1 89 ? -6.267 -7.595 11.028 1.00 75.88 89 GLU A N 1
ATOM 674 C CA . GLU A 1 89 ? -6.438 -9.003 10.646 1.00 75.88 89 GLU A CA 1
ATOM 675 C C . GLU A 1 89 ? -7.430 -9.212 9.490 1.00 75.88 89 GLU A C 1
ATOM 677 O O . GLU A 1 89 ? -7.344 -10.224 8.797 1.00 75.88 89 GLU A O 1
ATOM 682 N N . SER A 1 90 ? -8.328 -8.255 9.243 1.00 79.31 90 SER A N 1
ATOM 683 C CA . SER A 1 90 ? -9.314 -8.304 8.155 1.00 79.31 90 SER A CA 1
ATOM 684 C C . SER A 1 90 ? -8.892 -7.536 6.904 1.00 79.31 90 SER A C 1
ATOM 686 O O . SER A 1 90 ? -9.399 -7.817 5.825 1.00 79.31 90 SER A O 1
ATOM 688 N N . GLY A 1 91 ? -7.966 -6.584 7.022 1.00 83.12 91 GLY A N 1
ATOM 689 C CA . GLY A 1 91 ? -7.610 -5.686 5.932 1.00 83.12 91 GLY A CA 1
ATOM 690 C C . GLY A 1 91 ? -6.877 -6.366 4.775 1.00 83.12 91 GLY A C 1
ATOM 691 O O . GLY A 1 91 ? -6.102 -7.312 4.961 1.00 83.12 91 GLY A O 1
ATOM 692 N N . VAL A 1 92 ? -7.081 -5.812 3.577 1.00 89.25 92 VAL A N 1
ATOM 693 C CA . VAL A 1 92 ? -6.384 -6.166 2.332 1.00 89.25 92 VAL A CA 1
ATOM 694 C C . VAL A 1 92 ? -5.387 -5.064 1.973 1.00 89.25 92 VAL A C 1
ATOM 696 O O . VAL A 1 92 ? -5.717 -3.878 2.001 1.00 89.25 92 VAL A O 1
ATOM 699 N N . LEU A 1 93 ? -4.168 -5.449 1.592 1.00 91.44 93 LEU A N 1
ATOM 700 C CA . LEU A 1 93 ? -3.158 -4.536 1.065 1.00 91.44 93 LEU A CA 1
ATOM 701 C C . LEU A 1 93 ? -3.198 -4.532 -0.463 1.00 91.44 93 LEU A C 1
ATOM 703 O O . LEU A 1 93 ? -2.937 -5.553 -1.098 1.00 91.44 93 LEU A O 1
ATOM 707 N N . VAL A 1 94 ? -3.441 -3.368 -1.062 1.00 93.19 94 VAL A N 1
ATOM 708 C CA . VAL A 1 94 ? -3.290 -3.175 -2.508 1.00 93.19 94 VAL A CA 1
ATOM 709 C C . VAL A 1 94 ? -2.006 -2.404 -2.798 1.00 93.19 94 VAL A C 1
ATOM 711 O O . VAL A 1 94 ? -1.822 -1.284 -2.327 1.00 93.19 94 VAL A O 1
ATOM 714 N N . VAL A 1 95 ? -1.127 -2.991 -3.607 1.00 93.38 95 VAL A N 1
ATOM 715 C CA . VAL A 1 95 ? 0.080 -2.346 -4.131 1.00 93.38 95 VAL A CA 1
ATOM 716 C C . VAL A 1 95 ? -0.141 -2.013 -5.597 1.00 93.38 95 VAL A C 1
ATOM 718 O O . VAL A 1 95 ? -0.357 -2.903 -6.417 1.00 93.38 95 VAL A O 1
ATOM 721 N N . ILE A 1 96 ? -0.042 -0.731 -5.935 1.00 93.44 96 ILE A N 1
ATOM 722 C CA . ILE A 1 96 ? -0.032 -0.269 -7.322 1.00 93.44 96 ILE A CA 1
ATOM 723 C C . ILE A 1 96 ? 1.430 -0.117 -7.742 1.00 93.44 96 ILE A C 1
ATOM 725 O O . ILE A 1 96 ? 2.105 0.837 -7.364 1.00 93.44 96 ILE A O 1
ATOM 729 N N . ASP A 1 97 ? 1.924 -1.108 -8.473 1.00 92.00 97 ASP A N 1
ATOM 730 C CA . ASP A 1 97 ? 3.308 -1.215 -8.920 1.00 92.00 97 ASP A CA 1
ATOM 731 C C . ASP A 1 97 ? 3.421 -0.628 -10.326 1.00 92.00 97 ASP A C 1
ATOM 733 O O . ASP A 1 97 ? 3.173 -1.311 -11.317 1.00 92.00 97 ASP A O 1
ATOM 737 N N . ASP A 1 98 ? 3.739 0.663 -10.408 1.00 84.12 98 ASP A N 1
ATOM 738 C CA . ASP A 1 98 ? 3.983 1.344 -11.677 1.00 84.12 98 ASP A CA 1
ATOM 739 C C . ASP A 1 98 ? 5.330 0.918 -12.282 1.00 84.12 98 ASP A C 1
ATOM 741 O O . ASP A 1 98 ? 6.308 0.651 -11.578 1.00 84.12 98 ASP A O 1
ATOM 745 N N . ARG A 1 99 ? 5.430 0.939 -13.617 1.00 77.25 99 ARG A N 1
ATOM 746 C CA . ARG A 1 99 ? 6.735 0.843 -14.283 1.00 77.25 99 ARG A CA 1
ATOM 747 C C . ARG A 1 99 ? 7.580 2.055 -13.914 1.00 77.25 99 ARG A C 1
ATOM 749 O O . ARG A 1 99 ? 7.220 3.188 -14.244 1.00 77.25 99 ARG A O 1
ATOM 756 N N . ALA A 1 100 ? 8.729 1.817 -13.289 1.00 65.62 100 ALA A N 1
ATOM 757 C CA . ALA A 1 100 ? 9.675 2.885 -13.019 1.00 65.62 100 ALA A CA 1
ATOM 758 C C . ALA A 1 100 ? 10.155 3.490 -14.353 1.00 65.62 100 ALA A C 1
ATOM 760 O O . ALA A 1 100 ? 10.539 2.738 -15.257 1.00 65.62 100 ALA A O 1
ATOM 761 N N . PRO A 1 101 ? 10.160 4.825 -14.518 1.00 58.34 101 PRO A N 1
ATOM 762 C CA . PRO A 1 101 ? 10.813 5.426 -15.670 1.00 58.34 101 PRO A CA 1
ATOM 763 C C . PRO A 1 101 ? 12.291 5.020 -15.675 1.00 58.34 101 PRO A C 1
ATOM 765 O O . PRO A 1 101 ? 12.913 4.888 -14.617 1.00 58.34 101 PRO A O 1
ATOM 768 N N . ALA A 1 102 ? 12.860 4.823 -16.868 1.00 55.53 102 ALA A N 1
ATOM 769 C CA . ALA A 1 102 ? 14.288 4.564 -17.012 1.00 55.53 102 ALA A CA 1
ATOM 770 C C . ALA A 1 102 ? 15.073 5.639 -16.239 1.00 55.53 102 ALA A C 1
ATOM 772 O O . ALA A 1 102 ? 14.853 6.839 -16.435 1.00 55.53 102 ALA A O 1
ATOM 773 N N . ARG A 1 103 ? 15.941 5.214 -15.311 1.00 56.66 103 ARG A N 1
ATOM 774 C CA . ARG A 1 103 ? 16.711 6.132 -14.462 1.00 56.66 103 ARG A CA 1
ATOM 775 C C . ARG A 1 103 ? 17.500 7.089 -15.359 1.00 56.66 103 ARG A C 1
ATOM 777 O O . ARG A 1 103 ? 18.272 6.639 -16.206 1.00 56.66 103 ARG A O 1
ATOM 784 N N . ARG A 1 104 ? 17.352 8.406 -15.167 1.00 47.75 104 ARG A N 1
ATOM 785 C CA . ARG A 1 104 ? 18.247 9.379 -15.816 1.00 47.75 104 ARG A CA 1
ATOM 786 C C . ARG A 1 104 ? 19.675 9.107 -15.341 1.00 47.75 104 ARG A C 1
ATOM 788 O O . ARG A 1 104 ? 19.935 9.155 -14.145 1.00 47.75 104 ARG A O 1
ATOM 795 N N . GLY A 1 105 ? 20.574 8.805 -16.277 1.00 53.19 105 GLY A N 1
ATOM 796 C CA . GLY A 1 105 ? 21.980 8.501 -15.994 1.00 53.19 105 GLY A CA 1
ATOM 797 C C . GLY A 1 105 ? 22.312 7.015 -15.821 1.00 53.19 105 GLY A C 1
ATOM 798 O O . GLY A 1 105 ? 23.472 6.696 -15.577 1.00 53.19 105 GLY A O 1
ATOM 799 N N . ALA A 1 106 ? 21.349 6.097 -15.976 1.00 52.22 106 ALA A N 1
ATOM 800 C CA . ALA A 1 106 ? 21.697 4.696 -16.194 1.00 52.22 106 ALA A CA 1
ATOM 801 C C . ALA A 1 106 ? 22.358 4.553 -17.573 1.00 52.22 106 ALA A C 1
ATOM 803 O O . ALA A 1 106 ? 21.915 5.171 -18.542 1.00 52.22 106 ALA A O 1
ATOM 804 N N . SER A 1 107 ? 23.444 3.774 -17.614 1.00 49.25 107 SER A N 1
ATOM 805 C CA . SER A 1 107 ? 24.155 3.335 -18.821 1.00 49.25 107 SER A CA 1
ATOM 806 C C . SER A 1 107 ? 23.192 3.042 -19.976 1.00 49.25 107 SER A C 1
ATOM 808 O O . SER A 1 107 ? 22.070 2.608 -19.731 1.00 49.25 107 SER A O 1
ATOM 810 N N . ALA A 1 108 ? 23.649 3.242 -21.217 1.00 50.81 108 ALA A N 1
ATOM 811 C CA . ALA A 1 108 ? 22.917 3.107 -22.484 1.00 50.81 108 ALA A CA 1
ATOM 812 C C . ALA A 1 108 ? 22.310 1.713 -22.772 1.00 50.81 108 ALA A C 1
ATOM 814 O O . ALA A 1 108 ? 21.965 1.421 -23.913 1.00 50.81 108 ALA A O 1
ATOM 815 N N . ASP A 1 109 ? 22.191 0.861 -21.760 1.00 49.44 109 ASP A N 1
ATOM 816 C CA . ASP A 1 109 ? 21.432 -0.370 -21.792 1.00 49.44 109 ASP A CA 1
ATOM 817 C C . ASP A 1 109 ? 19.949 -0.047 -21.529 1.00 49.44 109 ASP A C 1
ATOM 819 O O . ASP A 1 109 ? 19.583 0.334 -20.408 1.00 49.44 109 ASP A O 1
ATOM 823 N N . PRO A 1 110 ? 19.072 -0.138 -22.544 1.00 48.50 110 PRO A N 1
ATOM 824 C CA . PRO A 1 110 ? 17.647 0.076 -22.389 1.00 48.50 110 PRO A CA 1
ATOM 825 C C . PRO A 1 110 ? 17.057 -1.168 -21.721 1.00 48.50 110 PRO A C 1
ATOM 827 O O . PRO A 1 110 ? 16.318 -1.933 -22.337 1.00 48.50 110 PRO A O 1
ATOM 830 N N . SER A 1 111 ? 17.394 -1.389 -20.450 1.00 49.44 111 SER A N 1
ATOM 831 C CA . SER A 1 111 ? 16.693 -2.385 -19.656 1.00 49.44 111 SER A CA 1
ATOM 832 C C . SER A 1 111 ? 15.226 -1.950 -19.603 1.00 49.44 111 SER A C 1
ATOM 834 O O . SER A 1 111 ? 14.948 -0.797 -19.241 1.00 49.44 111 SER A O 1
ATOM 836 N N . PRO A 1 112 ? 14.282 -2.798 -20.050 1.00 53.34 112 PRO A N 1
ATOM 837 C CA . PRO A 1 112 ? 12.879 -2.430 -20.094 1.00 53.34 112 PRO A CA 1
ATOM 838 C C . PRO A 1 112 ? 12.457 -1.976 -18.701 1.00 53.34 112 PRO A C 1
ATOM 840 O O . PRO A 1 112 ? 12.812 -2.617 -17.715 1.00 53.34 112 PRO A O 1
ATOM 843 N N . ALA A 1 113 ? 11.7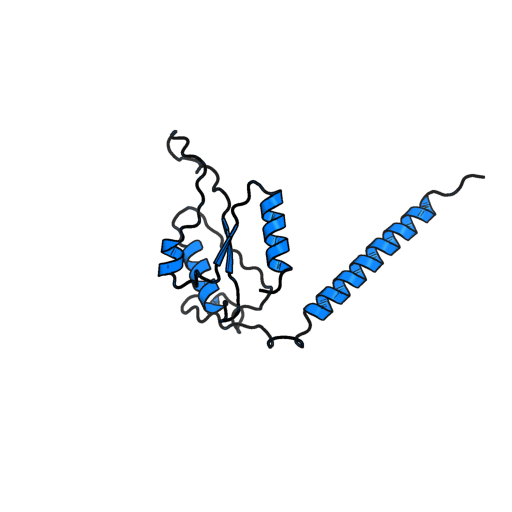24 -0.860 -18.640 1.00 60.84 113 ALA A N 1
ATOM 844 C CA . ALA A 1 113 ? 11.172 -0.297 -17.414 1.00 60.84 113 ALA A CA 1
ATOM 845 C C . ALA A 1 113 ? 10.580 -1.416 -16.544 1.00 60.84 113 ALA A C 1
ATOM 847 O O . ALA A 1 113 ? 9.519 -1.971 -16.851 1.00 60.84 113 ALA A O 1
ATOM 848 N N . ALA A 1 114 ? 11.334 -1.803 -15.517 1.00 70.44 114 ALA A N 1
ATOM 849 C CA . ALA A 1 114 ? 11.006 -2.945 -14.693 1.00 70.44 114 ALA A CA 1
ATOM 850 C C . ALA A 1 114 ? 9.960 -2.535 -13.661 1.00 70.44 114 ALA A C 1
ATOM 852 O O . ALA A 1 114 ? 9.927 -1.400 -13.175 1.00 70.44 114 ALA A O 1
ATOM 853 N N . TRP A 1 115 ? 9.105 -3.494 -13.338 1.00 80.00 115 TRP A N 1
ATOM 854 C CA . TRP A 1 115 ? 8.248 -3.441 -12.167 1.00 80.00 115 TRP A CA 1
ATOM 855 C C . TRP A 1 115 ? 9.112 -3.302 -10.909 1.00 80.00 115 TRP A C 1
ATOM 857 O O . TRP A 1 115 ? 10.166 -3.932 -10.800 1.00 80.00 115 TRP A O 1
ATOM 867 N N . SER A 1 116 ? 8.689 -2.439 -9.994 1.00 81.31 116 SER A N 1
ATOM 868 C CA . SER A 1 116 ? 9.482 -2.017 -8.838 1.00 81.31 116 SER A CA 1
ATOM 869 C C . SER A 1 116 ? 9.190 -2.836 -7.581 1.00 81.31 116 SER A C 1
ATOM 871 O O . SER A 1 116 ? 10.051 -2.959 -6.707 1.00 81.31 116 SER A O 1
ATOM 873 N N . PHE A 1 117 ? 7.998 -3.432 -7.491 1.00 87.56 117 PHE A N 1
ATOM 874 C CA . PHE A 1 117 ? 7.593 -4.209 -6.330 1.00 87.56 117 PHE A CA 1
ATOM 875 C C . PHE A 1 117 ? 8.336 -5.548 -6.252 1.00 87.56 117 PHE A C 1
ATOM 877 O O . PHE A 1 117 ? 8.194 -6.428 -7.105 1.00 87.56 117 PHE A O 1
ATOM 884 N N . TYR A 1 118 ? 9.091 -5.726 -5.167 1.00 85.56 118 TYR A N 1
ATOM 885 C CA . TYR A 1 118 ? 9.837 -6.944 -4.873 1.00 85.56 118 TYR A CA 1
ATOM 886 C C . TYR A 1 118 ? 9.146 -7.759 -3.772 1.00 85.56 118 TYR A C 1
ATOM 888 O O . TYR A 1 118 ? 9.345 -7.525 -2.577 1.00 85.56 118 TYR A O 1
ATOM 896 N N . ALA A 1 119 ? 8.344 -8.746 -4.182 1.00 85.44 119 ALA A N 1
ATOM 897 C CA . ALA A 1 119 ? 7.539 -9.564 -3.272 1.00 85.44 119 ALA A CA 1
ATOM 898 C C . ALA A 1 119 ? 8.346 -10.255 -2.149 1.00 85.44 119 ALA A C 1
ATOM 900 O O . ALA A 1 119 ? 7.900 -10.199 -1.005 1.00 85.44 119 ALA A O 1
ATOM 901 N N . PRO A 1 120 ? 9.545 -10.832 -2.379 1.00 87.44 120 PRO A N 1
ATOM 902 C CA . PRO A 1 120 ? 10.314 -11.431 -1.285 1.00 87.44 120 PRO A CA 1
ATOM 903 C C . PRO A 1 120 ? 10.713 -10.426 -0.194 1.00 87.44 120 PRO A C 1
ATOM 905 O O . PRO A 1 120 ? 10.804 -10.803 0.974 1.00 87.44 120 PRO A O 1
ATOM 908 N N . GLY A 1 121 ? 10.916 -9.152 -0.549 1.00 85.00 121 GLY A N 1
ATOM 909 C CA . GLY A 1 121 ? 11.169 -8.077 0.413 1.00 85.00 121 GLY A CA 1
ATOM 910 C C . GLY A 1 121 ? 9.938 -7.753 1.259 1.00 85.00 121 GLY A C 1
ATOM 911 O O . GLY A 1 121 ? 10.062 -7.583 2.467 1.00 85.00 121 GLY A O 1
ATOM 912 N N . ALA A 1 122 ? 8.747 -7.756 0.654 1.00 86.38 122 ALA A N 1
ATOM 913 C CA . ALA A 1 122 ? 7.481 -7.604 1.373 1.00 86.38 122 ALA A CA 1
ATOM 914 C C . ALA A 1 122 ? 7.239 -8.752 2.375 1.00 86.38 122 ALA A C 1
ATOM 916 O O . ALA A 1 122 ? 6.824 -8.501 3.506 1.00 86.38 122 ALA A O 1
ATOM 917 N N . VAL A 1 123 ? 7.569 -9.994 1.995 1.00 86.19 123 VAL A N 1
ATOM 918 C CA . VAL A 1 123 ? 7.466 -11.177 2.875 1.00 86.19 123 VAL A CA 1
ATOM 919 C C . VAL A 1 123 ? 8.375 -11.060 4.088 1.00 86.19 123 VAL A C 1
ATOM 921 O O . VAL A 1 123 ? 7.912 -11.205 5.213 1.00 86.19 123 VAL A O 1
ATOM 924 N N . HIS A 1 124 ? 9.663 -10.774 3.875 1.00 84.31 124 HIS A N 1
ATOM 925 C CA . HIS A 1 124 ? 10.605 -10.565 4.982 1.00 84.31 124 HIS A CA 1
ATOM 926 C C . HIS A 1 124 ? 10.230 -9.342 5.816 1.00 84.31 124 HIS A C 1
ATOM 928 O O . HIS A 1 124 ? 10.462 -9.305 7.021 1.00 84.31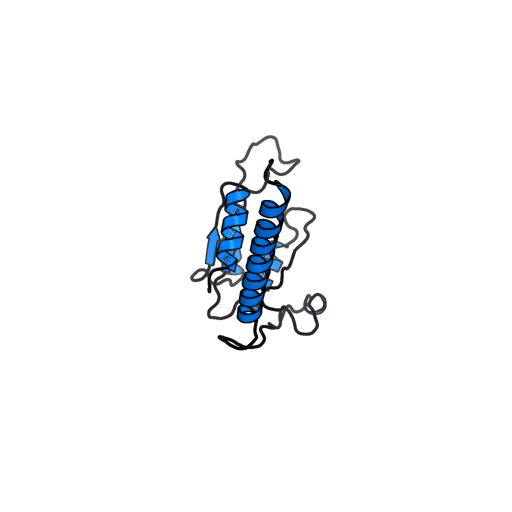 124 HIS A O 1
ATOM 934 N N . GLY A 1 125 ? 9.603 -8.362 5.167 1.00 79.00 125 GLY A N 1
ATOM 935 C CA . GLY A 1 125 ? 8.974 -7.230 5.809 1.00 79.00 125 GLY A CA 1
ATOM 936 C C . GLY A 1 125 ? 7.805 -7.617 6.704 1.00 79.00 125 GLY A C 1
ATOM 937 O O . GLY A 1 125 ? 7.448 -6.789 7.516 1.00 79.00 125 GLY A O 1
ATOM 938 N N . GLY A 1 126 ? 7.243 -8.827 6.641 1.00 82.50 126 GLY A N 1
ATOM 939 C CA . GLY A 1 126 ? 6.128 -9.268 7.486 1.00 82.50 126 GLY A CA 1
ATOM 940 C C . GLY A 1 126 ? 4.746 -8.895 6.947 1.00 82.50 126 GLY A C 1
ATOM 941 O O . GLY A 1 126 ? 3.801 -8.807 7.728 1.00 82.50 126 GLY A O 1
ATOM 942 N N . LEU A 1 127 ? 4.621 -8.645 5.640 1.00 86.88 127 LEU A N 1
ATOM 943 C CA . LEU A 1 127 ? 3.329 -8.387 5.004 1.00 86.88 127 LEU A CA 1
ATOM 944 C C . LEU A 1 127 ? 2.565 -9.694 4.706 1.00 86.88 127 LEU A C 1
ATOM 946 O O . LEU A 1 127 ? 3.180 -10.666 4.256 1.00 86.88 127 LEU A O 1
ATOM 950 N N . PRO A 1 128 ? 1.231 -9.723 4.902 1.00 86.00 128 PRO A N 1
ATOM 951 C CA . PRO A 1 128 ? 0.409 -10.905 4.648 1.00 86.00 128 PRO A CA 1
ATOM 952 C C . PRO A 1 128 ? 0.184 -11.102 3.143 1.00 86.00 128 PRO A C 1
ATOM 954 O O . PRO A 1 128 ? -0.613 -10.402 2.519 1.00 86.00 128 PRO A O 1
ATOM 957 N N . LEU A 1 129 ? 0.904 -12.048 2.532 1.00 86.44 129 LEU A N 1
ATOM 958 C CA . LEU A 1 129 ? 0.799 -12.309 1.088 1.00 86.44 129 LEU A CA 1
ATOM 959 C C . LEU A 1 129 ? -0.571 -12.832 0.651 1.00 86.44 129 LEU A C 1
ATOM 961 O O . LEU A 1 129 ? -0.986 -12.591 -0.477 1.00 86.44 129 LEU A O 1
ATOM 965 N N . ASP A 1 130 ? -1.258 -13.554 1.529 1.00 89.88 130 ASP A N 1
ATOM 966 C CA . ASP A 1 130 ? -2.612 -14.068 1.322 1.00 89.88 130 ASP A CA 1
ATOM 967 C C . ASP A 1 130 ? -3.658 -12.949 1.198 1.00 89.88 130 ASP A C 1
ATOM 969 O O . ASP A 1 130 ? -4.746 -13.174 0.673 1.00 89.88 130 ASP A O 1
ATOM 973 N N . ARG A 1 131 ? -3.304 -11.733 1.630 1.00 89.19 131 ARG A N 1
ATOM 974 C CA . ARG A 1 131 ? -4.141 -10.527 1.597 1.00 89.19 131 ARG A CA 1
ATOM 975 C C . ARG A 1 131 ? -3.492 -9.389 0.806 1.00 89.19 131 ARG A C 1
ATOM 977 O O . ARG A 1 131 ? -3.827 -8.223 1.004 1.00 89.19 131 ARG A O 1
ATOM 984 N N . LEU A 1 132 ? -2.560 -9.720 -0.089 1.00 92.12 132 LEU A N 1
ATOM 985 C CA . LEU A 1 132 ? -1.860 -8.774 -0.952 1.00 92.12 132 LEU A CA 1
ATOM 986 C C . LEU A 1 132 ? -2.373 -8.858 -2.393 1.00 92.12 132 LEU A C 1
ATOM 988 O O . LEU A 1 132 ? -2.273 -9.897 -3.043 1.00 92.12 132 LEU A O 1
ATOM 992 N N . ILE A 1 133 ? -2.818 -7.727 -2.933 1.00 93.50 133 ILE A N 1
ATOM 993 C CA . ILE A 1 133 ? -3.140 -7.563 -4.351 1.00 93.50 133 ILE A CA 1
ATOM 994 C C . ILE A 1 133 ? -2.088 -6.655 -4.983 1.00 93.50 133 ILE A C 1
ATOM 996 O O . ILE A 1 133 ? -1.915 -5.515 -4.562 1.00 93.50 133 ILE A O 1
ATOM 1000 N N . VAL A 1 134 ? -1.403 -7.136 -6.022 1.00 94.25 134 VAL A N 1
ATOM 1001 C CA . VAL A 1 134 ? -0.464 -6.321 -6.806 1.00 94.25 134 VAL A CA 1
ATOM 1002 C C . VAL A 1 134 ? -1.103 -5.969 -8.142 1.00 94.25 134 VAL A C 1
ATOM 1004 O O . VAL A 1 134 ? -1.389 -6.850 -8.953 1.00 94.25 134 VAL A O 1
ATOM 1007 N N . VAL A 1 135 ? -1.303 -4.677 -8.383 1.00 95.00 135 VAL A N 1
ATOM 1008 C CA . VAL A 1 135 ? -1.826 -4.143 -9.640 1.00 95.00 135 VAL A CA 1
ATOM 1009 C C . VAL A 1 135 ? -0.684 -3.522 -10.428 1.00 95.00 135 VAL A C 1
ATOM 1011 O O . VAL A 1 135 ? 0.041 -2.675 -9.917 1.00 95.00 135 VAL A O 1
ATOM 1014 N N . ARG A 1 136 ? -0.546 -3.928 -11.690 1.00 93.81 136 ARG A N 1
ATOM 1015 C CA . ARG A 1 136 ? 0.487 -3.456 -12.618 1.00 93.81 136 ARG A CA 1
ATOM 1016 C C . ARG A 1 136 ? -0.170 -2.733 -13.792 1.00 93.81 136 ARG A C 1
ATOM 1018 O O . ARG A 1 136 ? -0.479 -3.378 -14.794 1.00 93.81 136 ARG A O 1
ATOM 1025 N N . PRO A 1 137 ? -0.477 -1.435 -13.649 1.00 92.38 137 PRO A N 1
ATOM 1026 C CA . PRO A 1 137 ? -1.197 -0.685 -14.670 1.00 92.38 137 PRO A CA 1
ATOM 1027 C C . PRO A 1 137 ? -0.330 -0.457 -15.916 1.00 92.38 137 PRO A C 1
ATOM 1029 O O . PRO A 1 137 ? 0.882 -0.260 -15.821 1.00 92.38 137 PRO A O 1
ATOM 1032 N N . GLU A 1 138 ? -0.951 -0.426 -17.096 1.00 87.94 138 GLU A N 1
ATOM 1033 C CA . GLU A 1 138 ? -0.235 -0.162 -18.355 1.00 87.94 138 GLU A CA 1
ATOM 1034 C C . GLU A 1 138 ? 0.050 1.331 -18.559 1.00 87.94 138 GLU A C 1
ATOM 1036 O O . GLU A 1 138 ? 0.960 1.714 -19.297 1.00 87.94 138 GLU A O 1
ATOM 1041 N N . GLY A 1 139 ? -0.699 2.195 -17.871 1.00 85.94 139 GLY A N 1
ATOM 1042 C CA . GLY A 1 139 ? -0.499 3.631 -17.922 1.00 85.94 139 GLY A CA 1
ATOM 1043 C C . GLY A 1 139 ? -1.308 4.406 -16.890 1.00 85.94 139 GLY A C 1
ATOM 1044 O O . GLY A 1 139 ? -2.005 3.863 -16.033 1.00 85.94 139 GLY A O 1
ATOM 1045 N N . ARG A 1 140 ? -1.235 5.737 -16.995 1.00 88.06 140 ARG A N 1
ATOM 1046 C CA . ARG A 1 140 ? -1.801 6.668 -16.006 1.00 88.06 140 ARG A CA 1
ATOM 1047 C C . ARG A 1 140 ? -3.300 6.471 -15.759 1.00 88.06 140 ARG A C 1
ATOM 1049 O O . ARG A 1 140 ? -3.748 6.657 -14.630 1.00 88.06 140 ARG A O 1
ATOM 1056 N N . ARG A 1 141 ? -4.076 6.157 -16.801 1.00 91.56 141 ARG A N 1
ATOM 1057 C CA . ARG A 1 141 ? -5.529 5.960 -16.681 1.00 91.56 141 ARG A CA 1
ATOM 1058 C C . ARG A 1 141 ? -5.840 4.736 -15.823 1.00 91.56 141 ARG A C 1
ATOM 1060 O O . ARG A 1 141 ? -6.627 4.852 -14.890 1.00 91.56 141 ARG A O 1
ATOM 1067 N N . ASP A 1 142 ? -5.177 3.622 -16.100 1.00 92.50 142 ASP A N 1
ATOM 1068 C CA . ASP A 1 142 ? -5.391 2.363 -15.385 1.00 92.50 142 ASP A CA 1
ATOM 1069 C C . ASP A 1 142 ? -4.935 2.473 -13.937 1.00 92.50 142 ASP A C 1
ATOM 1071 O O . ASP A 1 142 ? -5.608 1.983 -13.040 1.00 92.50 142 ASP A O 1
ATOM 1075 N N . ARG A 1 143 ? -3.846 3.208 -13.696 1.00 92.06 143 ARG A N 1
ATOM 1076 C CA . ARG A 1 143 ? -3.362 3.518 -12.350 1.00 92.06 143 ARG A CA 1
ATOM 1077 C C . ARG A 1 143 ? -4.396 4.265 -11.512 1.00 92.06 143 ARG A C 1
ATOM 1079 O O . ARG A 1 143 ? -4.691 3.865 -10.391 1.00 92.06 143 ARG A O 1
ATOM 1086 N N . LEU A 1 144 ? -4.935 5.364 -12.048 1.00 93.19 144 LEU A N 1
ATOM 1087 C CA . LEU A 1 144 ? -5.954 6.153 -11.349 1.00 93.19 144 LEU A CA 1
ATOM 1088 C C . LEU A 1 144 ? -7.224 5.335 -11.128 1.00 93.19 144 LEU A C 1
ATOM 1090 O O . LEU A 1 144 ? -7.824 5.411 -10.061 1.00 93.19 144 LEU A O 1
ATOM 1094 N N . TRP A 1 145 ? -7.603 4.527 -12.118 1.00 93.50 145 TRP A N 1
ATOM 1095 C CA . TRP A 1 145 ? -8.749 3.642 -11.995 1.00 93.50 145 TRP A CA 1
ATOM 1096 C C . TRP A 1 145 ? -8.546 2.588 -10.904 1.00 93.50 145 TRP A C 1
ATOM 1098 O O . TRP A 1 145 ? -9.413 2.432 -10.052 1.00 93.50 145 TRP A O 1
ATOM 1108 N N . ALA A 1 146 ? -7.392 1.918 -10.878 1.00 93.44 146 ALA A N 1
ATOM 1109 C CA . ALA A 1 146 ? -7.046 0.937 -9.855 1.00 93.44 146 ALA A CA 1
ATOM 1110 C C . ALA A 1 146 ? -7.061 1.550 -8.450 1.00 93.44 146 ALA A C 1
ATOM 1112 O O . ALA A 1 146 ? -7.637 0.959 -7.538 1.00 93.44 146 ALA A O 1
ATOM 1113 N N . LEU A 1 147 ? -6.499 2.752 -8.288 1.00 92.44 147 LEU A N 1
ATOM 1114 C CA . LEU A 1 147 ? -6.544 3.488 -7.025 1.00 92.44 147 LEU A CA 1
ATOM 1115 C C . LEU A 1 147 ? -7.987 3.782 -6.600 1.00 92.44 147 LEU A C 1
ATOM 1117 O O . LEU A 1 147 ? -8.367 3.465 -5.477 1.00 92.44 147 LEU A O 1
ATOM 1121 N N . GLU A 1 148 ? -8.809 4.335 -7.496 1.00 93.12 148 GLU A N 1
ATOM 1122 C CA . GLU A 1 148 ? -10.212 4.619 -7.185 1.00 93.12 148 GLU A CA 1
ATOM 1123 C C . GLU A 1 148 ? -10.998 3.364 -6.811 1.00 93.12 148 GLU A C 1
ATOM 1125 O O . GLU A 1 148 ? -11.770 3.399 -5.855 1.00 93.12 148 GLU A O 1
ATOM 1130 N N . GLN A 1 149 ? -10.826 2.261 -7.544 1.00 92.12 149 GLN A N 1
ATOM 1131 C CA . GLN A 1 149 ? -11.541 1.023 -7.234 1.00 92.12 149 GLN A CA 1
ATOM 1132 C C . GLN A 1 149 ? -11.098 0.448 -5.889 1.00 92.12 149 GLN A C 1
ATOM 1134 O O . GLN A 1 149 ? -11.950 0.064 -5.092 1.00 92.12 149 GLN A O 1
ATOM 1139 N N . SER A 1 150 ? -9.798 0.485 -5.590 1.00 91.50 150 SER A N 1
ATOM 1140 C CA . SER A 1 150 ? -9.259 0.009 -4.309 1.00 91.50 150 SER A CA 1
ATOM 1141 C C . SER A 1 150 ? -9.839 0.775 -3.117 1.00 91.50 150 SER A C 1
ATOM 1143 O O . SER A 1 150 ? -10.081 0.184 -2.075 1.00 91.50 150 SER A O 1
ATOM 1145 N N . LEU A 1 151 ? -10.110 2.074 -3.280 1.00 86.44 151 LEU A N 1
ATOM 1146 C CA . LEU A 1 151 ? -10.700 2.917 -2.233 1.00 86.44 151 LEU A CA 1
ATOM 1147 C C . LEU A 1 151 ? -12.233 2.809 -2.135 1.00 86.44 151 LEU A C 1
ATOM 1149 O O . LEU A 1 151 ? -12.811 3.238 -1.138 1.00 86.44 151 LEU A O 1
ATOM 1153 N N . ARG A 1 152 ? -12.910 2.297 -3.172 1.00 83.00 152 ARG A N 1
ATOM 1154 C CA . ARG A 1 152 ? -14.376 2.116 -3.202 1.00 83.00 152 ARG A CA 1
ATOM 1155 C C . ARG A 1 152 ? -14.808 0.744 -2.700 1.00 83.00 152 ARG A C 1
ATOM 1157 O O . ARG A 1 152 ? -15.934 0.603 -2.223 1.00 83.00 152 ARG A O 1
ATOM 1164 N N . CYS A 1 153 ? -13.961 -0.263 -2.874 1.00 77.00 153 CYS A N 1
ATOM 1165 C CA . CYS A 1 153 ? -14.223 -1.607 -2.392 1.00 77.00 153 CYS A CA 1
ATOM 1166 C C . CYS A 1 153 ? -14.069 -1.659 -0.870 1.00 77.00 153 CYS A C 1
ATOM 1168 O O . CYS A 1 153 ? -13.149 -1.075 -0.304 1.00 77.00 153 CYS A O 1
ATOM 1170 N N . VAL A 1 154 ? -14.975 -2.381 -0.215 1.00 66.06 154 VAL A N 1
ATOM 1171 C CA . VAL A 1 154 ? -14.759 -2.812 1.167 1.00 66.06 154 VAL A CA 1
ATOM 1172 C C . VAL A 1 154 ? -13.787 -3.988 1.091 1.00 66.06 154 VAL A C 1
ATOM 1174 O O . VAL A 1 154 ? -14.062 -4.943 0.360 1.00 66.06 154 VAL A O 1
ATOM 1177 N N . GLY A 1 155 ? -12.633 -3.844 1.744 1.00 56.53 155 GLY A N 1
ATOM 1178 C CA . GLY A 1 155 ? -11.670 -4.927 1.957 1.00 56.53 155 GLY A CA 1
ATOM 1179 C C . GLY A 1 155 ? -12.167 -5.914 2.997 1.00 56.53 155 GLY A C 1
ATOM 1180 O O . GLY A 1 155 ? -12.907 -5.472 3.906 1.00 56.53 155 GLY A O 1
#

Sequence (155 aa):
MMANPLQHNASHKGWINLLSERIRAVERKMRSPGSIGHPGWRPSEFGPLEPLFAPNGLEAGSLVEWLSEGGGDGAMTLAFLLVRCVLDESGVLVVIDDRAPARRGASADPSPAAWSFYAPGAVHGGLPLDRLIVVRPEGRRDRLWALEQSLRCVG

Radius of gyration: 21.6 Å; chains: 1; bounding box: 64×49×49 Å

pLDDT: mean 72.18, std 16.42, range [38.47, 95.0]

Foldseek 3Di:
DDDDPVVVVVVVVVVVVVVVVVVVVVVVVVVDQPPPDGQQQFQQVVVPCSVVAPVRHDGPPDDDDDDDPDPPPCSVVSVLSSCVRRADPPAAAEAEFEQDDDDVPPPPPPPDRDGDDDVVSSVVSVHDPVRYHYHYDPDDVRSVVVVVVSVVDDD